Protein 1MKC (pdb70)

Sequence (43 aa):
CKYKFENWGACDGGTGTKVRQGTLKKARYNAQCQETIRVTKPC

Secondary structure (DSSP, 8-state):
---EE----SS-SSSSS----EE----SSSSS--SSS------

CATH classification: 2.30.90.10

Nearest PDB structures (foldseek):
  1mkc-assembly1_A  TM=1.024E+00  e=7.284E-08  unclassified

Organism: Homo sapiens (NCBI:txid9606)

Radius of gyration: 9.32 Å; Cα contacts (8 Å, |Δi|>4): 94; chains: 1; bounding box: 16×22×23 Å

Structure (mmCIF, N/CA/C/O backbone):
data_1MKC
#
_entry.id   1MKC
#
_cell.length_a   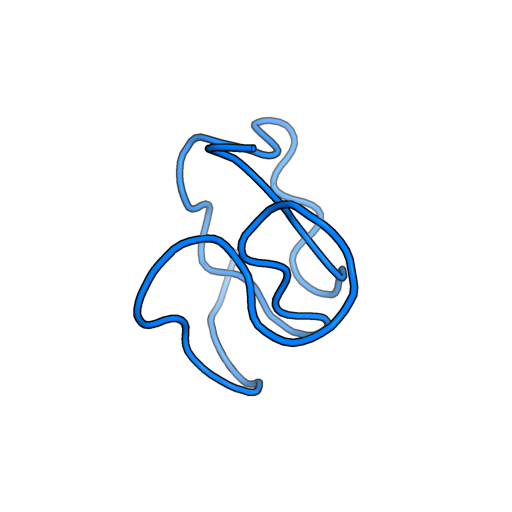1.000
_cell.length_b   1.000
_cell.length_c   1.000
_cell.angle_alpha   90.00
_cell.angle_beta   90.00
_cell.angle_gamma   90.00
#
_symmetry.space_group_name_H-M   'P 1'
#
loop_
_atom_site.group_PDB
_atom_site.id
_atom_site.type_symbol
_atom_site.label_atom_id
_atom_site.label_alt_id
_atom_site.label_comp_id
_atom_site.label_asym_id
_atom_site.label_entity_id
_atom_site.label_seq_id
_atom_site.pdbx_PDB_ins_code
_atom_site.Cartn_x
_atom_site.Cartn_y
_atom_site.Cartn_z
_atom_site.occupancy
_atom_site.B_iso_or_equiv
_atom_site.auth_seq_id
_atom_site.auth_comp_id
_atom_site.auth_asym_id
_atom_site.auth_atom_id
_atom_site.pdbx_PDB_model_num
ATOM 1 N N . CYS A 1 1 ? -0.618 1.209 -0.008 1.00 0.00 62 CYS A N 1
ATOM 2 C CA . CYS A 1 1 ? -0.861 0.001 0.829 1.00 0.00 62 CYS A CA 1
ATOM 3 C C . CYS A 1 1 ? -1.622 -1.041 0.007 1.00 0.00 62 CYS A C 1
ATOM 4 O O . CYS A 1 1 ? -2.476 -0.711 -0.792 1.00 0.00 62 CYS A O 1
ATOM 13 N N . LYS A 1 2 ? -1.319 -2.297 0.193 1.00 0.00 63 LYS A N 1
ATOM 14 C CA . LYS A 1 2 ? -2.027 -3.355 -0.583 1.00 0.00 63 LYS A CA 1
ATOM 15 C C . LYS A 1 2 ? -2.662 -4.361 0.381 1.00 0.00 63 LYS A C 1
ATOM 16 O O . LYS A 1 2 ? -3.012 -4.031 1.496 1.00 0.00 63 LYS A O 1
ATOM 35 N N . TYR A 1 3 ? -2.819 -5.584 -0.045 1.00 0.00 64 TYR A N 1
ATOM 36 C CA . TYR A 1 3 ? -3.439 -6.610 0.842 1.00 0.00 64 TYR A CA 1
ATOM 37 C C . TYR A 1 3 ? -3.117 -8.013 0.303 1.00 0.00 64 TYR A C 1
ATOM 38 O O . TYR A 1 3 ? -3.724 -8.481 -0.639 1.00 0.00 64 TYR A O 1
ATOM 56 N N . LYS A 1 4 ? -2.177 -8.690 0.902 1.00 0.00 65 LYS A N 1
ATOM 57 C CA . LYS A 1 4 ? -1.823 -10.067 0.440 1.00 0.00 65 LYS A CA 1
ATOM 58 C C . LYS A 1 4 ? -1.233 -10.825 1.625 1.00 0.00 65 LYS A C 1
ATOM 59 O O . LYS A 1 4 ? -0.036 -10.863 1.832 1.00 0.00 65 LYS A O 1
ATOM 78 N N . PHE A 1 5 ? -2.079 -11.403 2.423 1.00 0.00 66 PHE A N 1
ATOM 79 C CA . PHE A 1 5 ? -1.603 -12.132 3.628 1.00 0.00 66 PHE A CA 1
ATOM 80 C C . PHE A 1 5 ? -2.763 -12.918 4.231 1.00 0.00 66 PHE A C 1
ATOM 81 O O . PHE A 1 5 ? -3.786 -13.106 3.603 1.00 0.00 66 PHE A O 1
ATOM 98 N N . GLU A 1 6 ? -2.648 -13.320 5.464 1.00 0.00 67 GLU A N 1
ATOM 99 C CA . GLU A 1 6 ? -3.789 -14.013 6.100 1.00 0.00 67 GLU A CA 1
ATOM 100 C C . GLU A 1 6 ? -4.787 -12.920 6.464 1.00 0.00 67 GLU A C 1
ATOM 101 O O . GLU A 1 6 ? -4.433 -11.936 7.082 1.00 0.00 67 GLU A O 1
ATOM 113 N N . ASN A 1 7 ? -6.013 -13.046 6.062 1.00 0.00 68 ASN A N 1
ATOM 114 C CA . ASN A 1 7 ? -6.985 -11.963 6.369 1.00 0.00 68 ASN A CA 1
ATOM 115 C C . ASN A 1 7 ? -7.348 -12.000 7.844 1.00 0.00 68 ASN A C 1
ATOM 116 O O . ASN A 1 7 ? -6.809 -12.778 8.605 1.00 0.00 68 ASN A O 1
ATOM 127 N N . TRP A 1 8 ? -8.233 -11.143 8.268 1.00 0.00 69 TRP A N 1
ATOM 128 C CA . TRP A 1 8 ? -8.579 -11.127 9.706 1.00 0.00 69 TRP A CA 1
ATOM 129 C C . TRP A 1 8 ? -9.881 -11.883 9.968 1.00 0.00 69 TRP A C 1
ATOM 130 O O . TRP A 1 8 ? -10.422 -12.540 9.100 1.00 0.00 69 TRP A O 1
ATOM 151 N N . GLY A 1 9 ? -10.385 -11.791 11.171 1.00 0.00 70 GLY A N 1
ATOM 152 C CA . GLY A 1 9 ? -11.652 -12.496 11.514 1.00 0.00 70 GLY A CA 1
ATOM 153 C C . GLY A 1 9 ? -12.219 -11.920 12.816 1.00 0.00 70 GLY A C 1
ATOM 154 O O . GLY A 1 9 ? -13.190 -11.190 12.810 1.00 0.00 70 GLY A O 1
ATOM 158 N N . ALA A 1 10 ? -11.625 -12.247 13.933 1.00 0.00 71 ALA A N 1
ATOM 159 C CA . ALA A 1 10 ? -12.130 -11.728 15.229 1.00 0.00 71 ALA A CA 1
ATOM 160 C C . ALA A 1 10 ? -10.987 -11.705 16.247 1.00 0.00 71 ALA A C 1
ATOM 161 O O . ALA A 1 10 ? -10.185 -12.615 16.313 1.00 0.00 71 ALA A O 1
ATOM 168 N N . CYS A 1 11 ? -10.909 -10.664 17.032 1.00 0.00 72 CYS A N 1
ATOM 169 C CA . CYS A 1 11 ? -9.823 -10.554 18.056 1.00 0.00 72 CYS A CA 1
ATOM 170 C C . CYS A 1 11 ? -9.525 -11.929 18.662 1.00 0.00 72 CYS A C 1
ATOM 171 O O . CYS A 1 11 ? -10.350 -12.820 18.628 1.00 0.00 72 CYS A O 1
ATOM 178 N N . ASP A 1 12 ? -8.351 -12.099 19.221 1.00 0.00 73 ASP A N 1
ATOM 179 C CA . ASP A 1 12 ? -7.985 -13.405 19.844 1.00 0.00 73 ASP A CA 1
ATOM 180 C C . ASP A 1 12 ? -7.475 -14.367 18.772 1.00 0.00 73 ASP A C 1
ATOM 181 O O . ASP A 1 12 ? -7.484 -14.066 17.595 1.00 0.00 73 ASP A O 1
ATOM 190 N N . GLY A 1 13 ? -7.023 -15.522 19.175 1.00 0.00 74 GLY A N 1
ATOM 191 C CA . GLY A 1 13 ? -6.502 -16.508 18.189 1.00 0.00 74 GLY A CA 1
ATOM 192 C C . GLY A 1 13 ? -5.234 -17.159 18.745 1.00 0.00 74 GLY A C 1
ATOM 193 O O . GLY A 1 13 ? -4.710 -18.100 18.182 1.00 0.00 74 GLY A O 1
ATOM 197 N N . GLY A 1 14 ? -4.736 -16.669 19.850 1.00 0.00 75 GLY A N 1
ATOM 198 C CA . GLY A 1 14 ? -3.504 -17.266 20.440 1.00 0.00 75 GLY A CA 1
ATOM 199 C C . GLY A 1 14 ? -2.523 -16.161 20.847 1.00 0.00 75 GLY A C 1
ATOM 200 O O . GLY A 1 14 ? -1.434 -16.432 21.311 1.00 0.00 75 GLY A O 1
ATOM 204 N N . THR A 1 15 ? -2.892 -14.918 20.678 1.00 0.00 76 THR A N 1
ATOM 205 C CA . THR A 1 15 ? -1.964 -13.815 21.060 1.00 0.00 76 THR A CA 1
ATOM 206 C C . THR A 1 15 ? -2.701 -12.788 21.926 1.00 0.00 76 THR A C 1
ATOM 207 O O . THR A 1 15 ? -2.313 -12.518 23.045 1.00 0.00 76 THR A O 1
ATOM 218 N N . GLY A 1 16 ? -3.758 -12.210 21.420 1.00 0.00 77 GLY A N 1
ATOM 219 C CA . GLY A 1 16 ? -4.508 -11.200 22.222 1.00 0.00 77 GLY A CA 1
ATOM 220 C C . GLY A 1 16 ? -5.405 -10.374 21.299 1.00 0.00 77 GLY A C 1
ATOM 221 O O . GLY A 1 16 ? -6.589 -10.260 21.518 1.00 0.00 77 GLY A O 1
ATOM 225 N N . THR A 1 17 ? -4.843 -9.806 20.267 1.00 0.00 78 THR A N 1
ATOM 226 C CA . THR A 1 17 ? -5.646 -8.988 19.306 1.00 0.00 78 THR A CA 1
ATOM 227 C C . THR A 1 17 ? -5.689 -9.729 17.976 1.00 0.00 78 THR A C 1
ATOM 228 O O . THR A 1 17 ? -5.121 -10.795 17.842 1.00 0.00 78 THR A O 1
ATOM 239 N N . LYS A 1 18 ? -6.298 -9.170 16.967 1.00 0.00 79 LYS A N 1
ATOM 240 C CA . LYS A 1 18 ? -6.271 -9.876 15.662 1.00 0.00 79 LYS A CA 1
ATOM 241 C C . LYS A 1 18 ? -5.032 -9.393 14.958 1.00 0.00 79 LYS A C 1
ATOM 242 O O . LYS A 1 18 ? -4.950 -8.240 14.608 1.00 0.00 79 LYS A O 1
ATOM 261 N N . VAL A 1 19 ? -4.069 -10.225 14.717 1.00 0.00 80 VAL A N 1
ATOM 262 C CA . VAL A 1 19 ? -2.895 -9.702 13.992 1.00 0.00 80 VAL A CA 1
ATOM 263 C C . VAL A 1 19 ? -2.713 -10.437 12.691 1.00 0.00 80 VAL A C 1
ATOM 264 O O . VAL A 1 19 ? -2.689 -11.651 12.638 1.00 0.00 80 VAL A O 1
ATOM 277 N N . ARG A 1 20 ? -2.550 -9.704 11.641 1.00 0.00 81 ARG A N 1
ATOM 278 C CA . ARG A 1 20 ? -2.327 -10.374 10.329 1.00 0.00 81 ARG A CA 1
ATOM 279 C C . ARG A 1 20 ? -0.999 -9.878 9.770 1.00 0.00 81 ARG A C 1
ATOM 280 O O . ARG A 1 20 ? -0.880 -8.750 9.335 1.00 0.00 81 ARG A O 1
ATOM 301 N N . GLN A 1 21 ? 0.008 -10.702 9.778 1.00 0.00 82 GLN A N 1
ATOM 302 C CA . GLN A 1 21 ? 1.315 -10.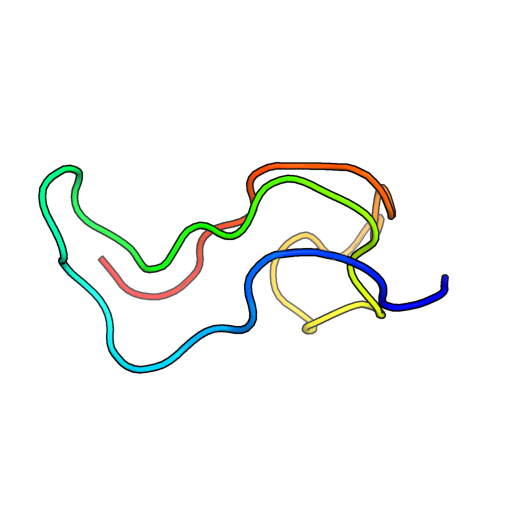237 9.240 1.00 0.00 82 GLN A CA 1
ATOM 303 C C . GLN A 1 21 ? 1.250 -10.302 7.732 1.00 0.00 82 GLN A C 1
ATOM 304 O O . GLN A 1 21 ? 0.651 -11.195 7.166 1.00 0.00 82 GLN A O 1
ATOM 318 N N . GLY A 1 22 ? 1.879 -9.391 7.063 1.00 0.00 83 GLY A N 1
ATOM 319 C CA . GLY A 1 22 ? 1.847 -9.471 5.578 1.00 0.00 83 GLY A CA 1
ATOM 320 C C . GLY A 1 22 ? 1.246 -8.208 4.980 1.00 0.00 83 GLY A C 1
ATOM 321 O O . GLY A 1 22 ? 0.936 -7.262 5.674 1.00 0.00 83 GLY A O 1
ATOM 325 N N . THR A 1 23 ? 1.093 -8.179 3.688 1.00 0.00 84 THR A N 1
ATOM 326 C CA . THR A 1 23 ? 0.546 -6.966 3.040 1.00 0.00 84 THR A CA 1
ATOM 327 C C . THR A 1 23 ? -0.783 -6.591 3.684 1.00 0.00 84 THR A C 1
ATOM 328 O O . THR A 1 23 ? -1.745 -7.328 3.633 1.00 0.00 84 THR A O 1
ATOM 339 N N . LEU A 1 24 ? -0.829 -5.443 4.296 1.00 0.00 85 LEU A N 1
ATOM 340 C CA . LEU A 1 24 ? -2.077 -4.992 4.972 1.00 0.00 85 LEU A CA 1
ATOM 341 C C . LEU A 1 24 ? -2.613 -3.733 4.282 1.00 0.00 85 LEU A C 1
ATOM 342 O O . LEU A 1 24 ? -1.934 -2.730 4.188 1.00 0.00 85 LEU A O 1
ATOM 358 N N . LYS A 1 25 ? -3.828 -3.779 3.802 1.00 0.00 86 LYS A N 1
ATOM 359 C CA . LYS A 1 25 ? -4.413 -2.595 3.131 1.00 0.00 86 LYS A CA 1
ATOM 360 C C . LYS A 1 25 ? -4.919 -1.610 4.189 1.00 0.00 86 LYS A C 1
ATOM 361 O O . LYS A 1 25 ? -6.106 -1.500 4.423 1.00 0.00 86 LYS A O 1
ATOM 380 N N . LYS A 1 26 ? -4.013 -0.907 4.826 1.00 0.00 87 LYS A N 1
ATOM 381 C CA . LYS A 1 26 ? -4.382 0.085 5.889 1.00 0.00 87 LYS A CA 1
ATOM 382 C C . LYS A 1 26 ? -5.694 -0.302 6.579 1.00 0.00 87 LYS A C 1
ATOM 383 O O . LYS A 1 26 ? -6.766 0.044 6.128 1.00 0.00 87 LYS A O 1
ATOM 402 N N . ALA A 1 27 ? -5.627 -1.010 7.676 1.00 0.00 88 ALA A N 1
ATOM 403 C CA . ALA A 1 27 ? -6.879 -1.390 8.374 1.00 0.00 88 ALA A CA 1
ATOM 404 C C . ALA A 1 27 ? -7.369 -0.230 9.226 1.00 0.00 88 ALA A C 1
ATOM 405 O O . ALA A 1 27 ? -8.420 -0.290 9.832 1.00 0.00 88 ALA A O 1
ATOM 412 N N . ARG A 1 28 ? -6.595 0.803 9.296 1.00 0.00 89 ARG A N 1
ATOM 413 C CA . ARG A 1 28 ? -6.971 1.972 10.131 1.00 0.00 89 ARG A CA 1
ATOM 414 C C . ARG A 1 28 ? -6.630 1.611 11.568 1.00 0.00 89 ARG A C 1
ATOM 415 O O . ARG A 1 28 ? -7.222 2.083 12.518 1.00 0.00 89 ARG A O 1
ATOM 436 N N . TYR A 1 29 ? -5.663 0.751 11.703 1.00 0.00 90 TYR A N 1
ATOM 437 C CA . TYR A 1 29 ? -5.214 0.286 13.031 1.00 0.00 90 TYR A CA 1
ATOM 438 C C . TYR A 1 29 ? -3.752 0.658 13.169 1.00 0.00 90 TYR A C 1
ATOM 439 O O . TYR A 1 29 ? -3.348 1.380 14.059 1.00 0.00 90 TYR A O 1
ATOM 457 N N . ASN A 1 30 ? -2.970 0.182 12.258 1.00 0.00 91 ASN A N 1
ATOM 458 C CA . ASN A 1 30 ? -1.522 0.508 12.270 1.00 0.00 91 ASN A CA 1
ATOM 459 C C . ASN A 1 30 ? -1.367 1.981 11.930 1.00 0.00 91 ASN A C 1
ATOM 460 O O . ASN A 1 30 ? -0.479 2.647 12.417 1.00 0.00 91 ASN A O 1
ATOM 471 N N . ALA A 1 31 ? -2.244 2.494 11.106 1.00 0.00 92 ALA A N 1
ATOM 472 C CA . ALA A 1 31 ? -2.169 3.936 10.736 1.00 0.00 92 ALA A CA 1
A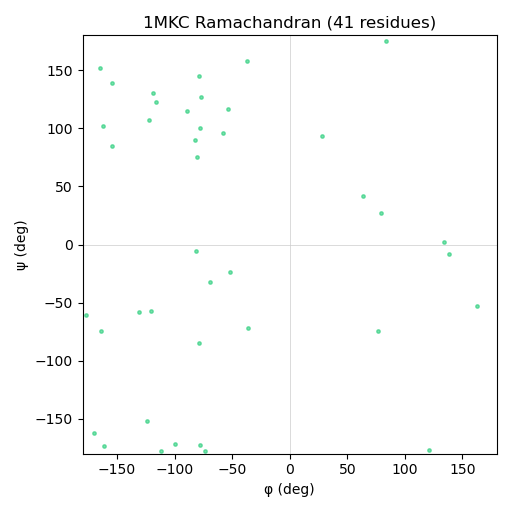TOM 473 C C . ALA A 1 31 ? -1.046 4.156 9.725 1.00 0.00 92 ALA A C 1
ATOM 474 O O . ALA A 1 31 ? -1.287 4.336 8.547 1.00 0.00 92 ALA A O 1
ATOM 481 N N . GLN A 1 32 ? 0.188 4.115 10.164 1.00 0.00 93 GLN A N 1
ATOM 482 C CA . GLN A 1 32 ? 1.311 4.293 9.205 1.00 0.00 93 GLN A CA 1
ATOM 483 C C . GLN A 1 32 ? 1.084 3.323 8.067 1.00 0.00 93 GLN A C 1
ATOM 484 O O . GLN A 1 32 ? 1.515 3.516 6.947 1.00 0.00 93 GLN A O 1
ATOM 498 N N . CYS A 1 33 ? 0.360 2.302 8.365 1.00 0.00 94 CYS A N 1
ATOM 499 C CA . CYS A 1 33 ? 0.006 1.286 7.342 1.00 0.00 94 CYS A CA 1
ATOM 500 C C . CYS A 1 33 ? 1.227 0.552 6.805 1.00 0.00 94 CYS A C 1
ATOM 501 O O . CYS A 1 33 ? 1.295 0.268 5.628 1.00 0.00 94 CYS A O 1
ATOM 508 N N . GLN A 1 34 ? 2.165 0.186 7.633 1.00 0.00 95 GLN A N 1
ATOM 509 C CA . GLN A 1 34 ? 3.311 -0.593 7.085 1.00 0.00 95 GLN A CA 1
ATOM 510 C C . GLN A 1 34 ? 2.683 -1.832 6.462 1.00 0.00 95 GLN A C 1
ATOM 511 O O . GLN A 1 34 ? 2.364 -2.788 7.133 1.00 0.00 95 GLN A O 1
ATOM 525 N N . GLU A 1 35 ? 2.447 -1.778 5.194 1.00 0.00 96 GLU A N 1
ATOM 526 C CA . GLU A 1 35 ? 1.769 -2.891 4.490 1.00 0.00 96 GLU A CA 1
ATOM 527 C C . GLU A 1 35 ? 2.179 -4.245 5.044 1.00 0.00 96 GLU A C 1
ATOM 528 O O . GLU A 1 35 ? 1.396 -4.908 5.694 1.00 0.00 96 GLU A O 1
ATOM 540 N N . THR A 1 36 ? 3.364 -4.696 4.809 1.00 0.00 97 THR A N 1
ATOM 541 C CA . THR A 1 36 ? 3.686 -6.035 5.352 1.00 0.00 97 THR A CA 1
ATOM 542 C C . THR A 1 36 ? 3.992 -5.973 6.819 1.00 0.00 97 THR A C 1
ATOM 543 O O . THR A 1 36 ? 5.082 -5.642 7.236 1.00 0.00 97 THR A O 1
ATOM 554 N N . ILE A 1 37 ? 3.023 -6.334 7.593 1.00 0.00 98 ILE A N 1
ATOM 555 C CA . ILE A 1 37 ? 3.206 -6.343 9.067 1.00 0.00 98 ILE A CA 1
ATOM 556 C C . ILE A 1 37 ? 2.126 -7.132 9.789 1.00 0.00 98 ILE 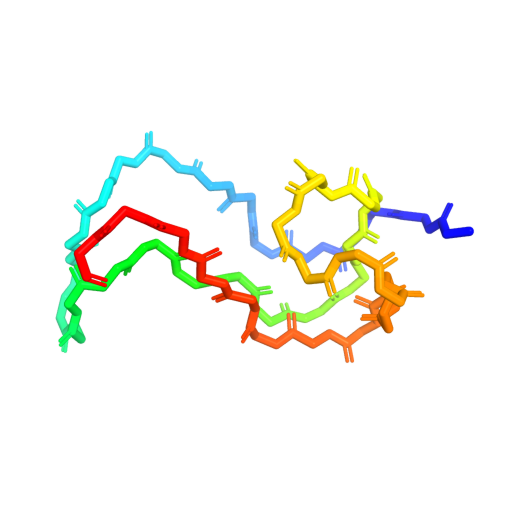A C 1
ATOM 557 O O . ILE A 1 37 ? 0.985 -7.197 9.377 1.00 0.00 98 ILE A O 1
ATOM 573 N N . ARG A 1 38 ? 2.487 -7.653 10.924 1.00 0.00 99 ARG A N 1
ATOM 574 C CA . ARG A 1 38 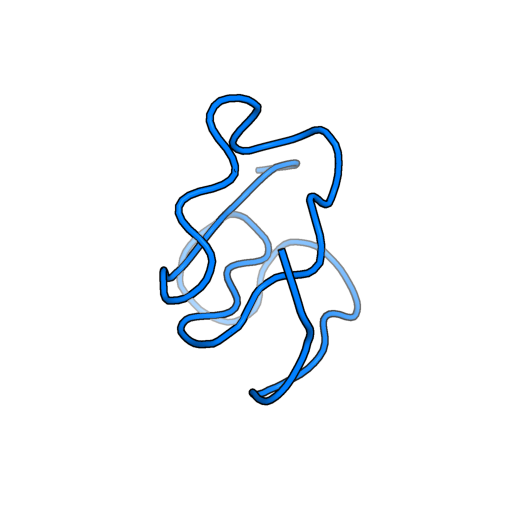? 1.511 -8.374 11.793 1.00 0.00 99 ARG A CA 1
ATOM 575 C C . ARG A 1 38 ? 0.787 -7.296 12.580 1.00 0.00 99 ARG A C 1
ATOM 576 O O . ARG A 1 38 ? 1.232 -6.865 13.625 1.00 0.00 99 ARG A O 1
ATOM 597 N N . VAL A 1 39 ? -0.290 -6.813 12.055 1.00 0.00 100 VAL A N 1
ATOM 598 C CA . VAL A 1 39 ? -1.007 -5.706 12.738 1.00 0.00 100 VAL A CA 1
ATOM 599 C C . VAL A 1 39 ? -1.834 -6.208 13.921 1.00 0.00 100 VAL A C 1
ATOM 600 O O . VAL A 1 39 ? -1.734 -7.338 14.321 1.00 0.00 100 VAL A O 1
ATOM 613 N N . THR A 1 40 ? -2.628 -5.346 14.500 1.00 0.00 101 THR A N 1
ATOM 614 C CA . THR A 1 40 ? -3.467 -5.734 15.677 1.00 0.00 101 THR A CA 1
ATOM 615 C C . THR A 1 40 ? -4.584 -4.703 15.809 1.00 0.00 101 THR A C 1
ATOM 616 O O . THR A 1 40 ? -4.727 -3.847 14.959 1.00 0.00 101 THR A O 1
ATOM 627 N N . LYS A 1 41 ? -5.388 -4.742 16.843 1.00 0.00 102 LYS A N 1
ATOM 628 C CA . LYS A 1 41 ? -6.452 -3.704 16.907 1.00 0.00 102 LYS A CA 1
ATOM 629 C C . LYS A 1 41 ? -7.309 -3.783 18.186 1.00 0.00 102 LYS A C 1
ATOM 630 O O . LYS A 1 41 ? -7.416 -2.810 18.905 1.00 0.00 102 LYS A O 1
ATOM 649 N N . PRO A 1 42 ? -7.968 -4.895 18.382 1.00 0.00 103 PRO A N 1
ATOM 650 C CA . PRO A 1 42 ? -8.912 -5.068 19.506 1.00 0.00 103 PRO A CA 1
ATOM 651 C C . PRO A 1 42 ? -8.242 -5.350 20.846 1.00 0.00 103 PRO A C 1
ATOM 652 O O . PRO A 1 42 ? -8.051 -4.469 21.662 1.00 0.00 103 PRO A O 1
ATOM 663 N N . CYS A 1 43 ? -7.943 -6.590 21.098 1.00 0.00 104 CYS A N 1
ATOM 664 C CA . CYS A 1 43 ? -7.352 -6.964 22.407 1.00 0.00 104 CYS A CA 1
ATOM 665 C C . CYS A 1 43 ? -5.880 -7.338 22.237 1.00 0.00 104 CYS A C 1
ATOM 666 O O . CYS A 1 43 ? -5.186 -6.625 21.533 1.00 0.00 104 CYS A O 1
#

GO terms:
  GO:0043524 negative regulation of neuron apoptotic process (P, IDA)
  GO:0045785 positive regulation of cell adhesion (P, IDA)
  GO:0010838 positive regulation of keratinocyte proliferation (P, IDA)
  GO:0010976 positive regulation of neuron projection development (P, IDA)
  GO:0030335 positive regulation of cell migration (P, IDA)
  GO:0048714 positive regulation of oligodendrocyte differentiation (P, IDA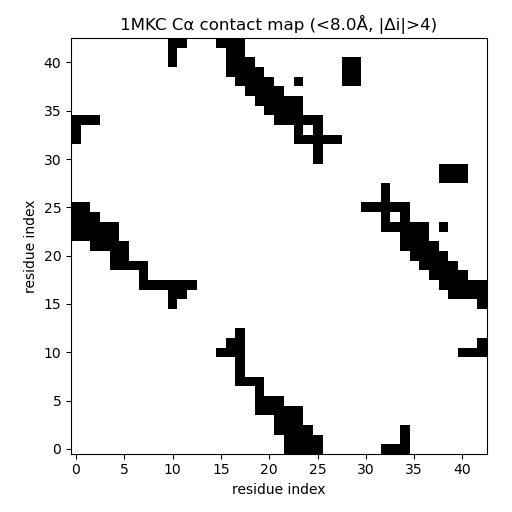)
  GO:1904399 heparan sulfate binding (F, IDA)
  GO:0002232 leukocyte chemotaxis involved in inflammatory response (P, IMP)
  GO:0045590 negative regulation of regulatory T cell differentiation (P, IMP)
  GO:0010667 negative regulation of cardiac muscle cell apoptotic process (P, IMP)
  GO:0010718 positive regulation of epithelial to mesenchymal transition (P, IMP)
  GO:0010759 positive regulation of macrophage chemotaxis (P, IMP)
  GO:0010976 positive regulation of neuron projection development 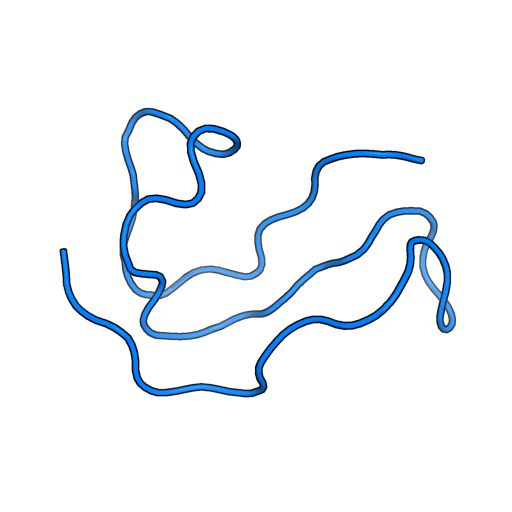(P, IMP)
  GO:1905555 positive regulation of blood vessel branching (P, IMP)
  GO:2001224 positive regulation of neuron migration (P, IMP)
  GO:1903039 positive regulation of leukocyte cell-cell adhesion (P, IMP)
  GO:0032735 positive regulation of interleukin-12 production (P, IMP)
  GO:0050729 positive regulation of inflammatory response (P, IMP)
  GO:0071673 positive regulation of smooth muscle cell chemotaxis (P, IMP)
  GO:0005515 protein binding (F, IPI)

InterPro domains:
  IPR000762 Midkine heparin-binding growth factor [PR00269] (35-59)
  IPR000762 Midkine heparin-binding growth factor [PR00269] (69-94)
  IPR000762 Midkine heparin-binding growth factor [PR00269] (101-117)
  IPR000762 Midkine heparin-binding growth factor [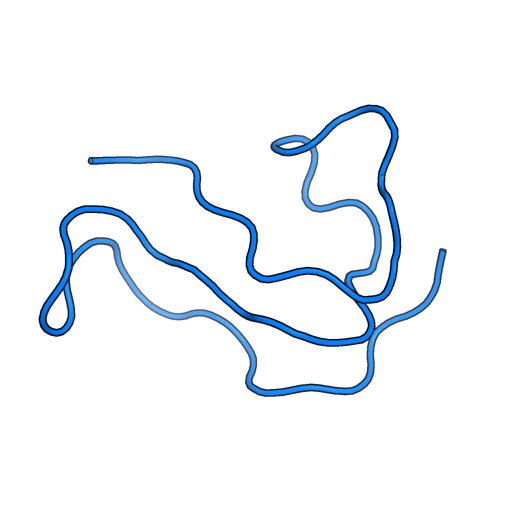PTHR13850] (1-143)
  IPR000762 Midkine heparin-binding growth factor [SM00193] (37-116)
  IPR020089 Pleiotrophin/Midkine, N-terminal domain [PF05196] (24-80)
  IPR020090 Pleiotrophin/Midkine, C-terminal domain [PF01091] (81-142)
  IPR020091 Pleiotrophin/Midkine disulphide-rich domain superfamily [SSF57288] (23-81)
  IPR020091 Pleiotrophin/Midkine disulphide-rich domain superfamily [SSF57288] (84-126)
  IPR020092 Pleiotrophin/Midkine heparin-binding growth factor, conserved site [PS00619] (35-59)
  IPR020092 Pleiotrophin/Midkine heparin-binding growth factor, conserved site [PS00620] (70-94)
  IPR037122 Pleiotrophin/Midkine, N-terminal domain superfamily [G3DSA:2.20.60.10] (23-81)
  IPR038130 Pleiotrophin/Midkine, C-terminal domain superfamily [G3DSA:2.30.90.10] (84-126)

Foldseek 3Di:
DADDWDDWDAQDDPDGFTWTAAQDPCPVQVVVRPRGGGTGHDD

Solvent-accessible surface area: 3280 Å² total; per-residue (Å²): 96,132,134,165,40,144,110,54,69,79,31,104,78,74,107,22,24,25,52,28,88,9,22,1,110,117,21,202,103,35,79,171,11,118,54,74,25,168,7,62,93,48,96